Protein AF-A0A7K8FZ66-F1 (afdb_monomer_lite)

Structure (mmCIF, N/CA/C/O backbone):
data_AF-A0A7K8FZ66-F1
#
_entry.id   AF-A0A7K8FZ66-F1
#
loop_
_atom_site.group_PDB
_atom_site.id
_atom_site.type_symbol
_atom_site.label_atom_id
_atom_site.label_alt_id
_atom_site.label_comp_id
_atom_site.label_asym_id
_atom_site.label_entity_id
_atom_site.label_seq_id
_atom_site.pdbx_PDB_ins_code
_atom_site.Cartn_x
_atom_site.Cartn_y
_atom_site.Cartn_z
_atom_site.occupancy
_atom_site.B_iso_or_equiv
_atom_site.auth_seq_id
_atom_site.auth_comp_id
_atom_site.auth_asym_id
_atom_site.auth_atom_id
_atom_site.pdbx_PDB_model_num
ATOM 1 N N . PRO A 1 1 ? 18.677 -16.467 10.418 1.00 49.22 1 PRO A N 1
ATOM 2 C CA . PRO A 1 1 ? 18.325 -17.680 9.633 1.00 49.22 1 PRO A CA 1
ATOM 3 C C . PRO A 1 1 ? 19.236 -17.856 8.397 1.00 49.22 1 PRO A C 1
ATOM 5 O O . PRO A 1 1 ? 19.191 -17.055 7.470 1.00 49.22 1 PRO A O 1
ATOM 8 N N . ARG A 1 2 ? 20.127 -18.859 8.408 1.00 55.06 2 ARG A N 1
ATOM 9 C CA . ARG A 1 2 ? 21.123 -19.092 7.341 1.00 55.06 2 ARG A CA 1
ATOM 10 C C . ARG A 1 2 ? 20.475 -19.894 6.207 1.00 55.06 2 ARG A C 1
ATOM 12 O O . ARG A 1 2 ? 20.079 -21.029 6.431 1.00 55.06 2 ARG A O 1
ATOM 19 N N . CYS A 1 3 ? 20.357 -19.328 5.004 1.00 70.44 3 CYS A N 1
ATOM 20 C CA . CYS A 1 3 ? 19.536 -19.925 3.939 1.00 70.44 3 CYS A CA 1
ATOM 21 C C . CYS A 1 3 ? 20.171 -21.106 3.171 1.00 70.44 3 CYS A C 1
ATOM 23 O O . CYS A 1 3 ? 19.554 -21.599 2.234 1.00 70.44 3 CYS A O 1
ATOM 25 N N . GLY A 1 4 ? 21.378 -21.560 3.534 1.00 68.31 4 GLY A N 1
ATOM 26 C CA . GLY A 1 4 ? 21.986 -22.795 3.007 1.00 68.31 4 GLY A CA 1
ATOM 27 C C . GLY A 1 4 ? 22.272 -22.836 1.496 1.00 68.31 4 GLY A C 1
ATOM 28 O O . GLY A 1 4 ? 22.640 -23.888 0.986 1.00 68.31 4 GLY A O 1
ATOM 29 N N . LYS A 1 5 ? 22.104 -21.726 0.766 1.00 70.56 5 LYS A N 1
ATOM 30 C CA . LYS A 1 5 ? 22.257 -21.677 -0.695 1.00 70.56 5 LYS A CA 1
ATOM 31 C C . LYS A 1 5 ? 23.728 -21.573 -1.100 1.00 70.56 5 LYS A C 1
ATOM 33 O O . LYS A 1 5 ? 24.425 -20.660 -0.660 1.00 70.56 5 LYS A O 1
ATOM 38 N N . SER A 1 6 ? 24.162 -22.491 -1.965 1.00 71.19 6 SER A N 1
ATOM 39 C CA . SER A 1 6 ? 25.482 -22.493 -2.601 1.00 71.19 6 SER A CA 1
ATOM 40 C C . SER A 1 6 ? 25.351 -22.089 -4.068 1.00 71.19 6 SER A C 1
ATOM 42 O O . SER A 1 6 ? 24.404 -22.502 -4.739 1.00 71.19 6 SER A O 1
ATOM 44 N N . PHE A 1 7 ? 26.279 -21.268 -4.556 1.00 74.69 7 PHE A N 1
ATOM 45 C CA . PHE A 1 7 ? 26.258 -20.730 -5.915 1.00 74.69 7 PHE A CA 1
ATOM 46 C C . PHE A 1 7 ? 27.584 -21.043 -6.617 1.00 74.69 7 PHE A C 1
ATOM 48 O O . PHE A 1 7 ? 28.632 -20.891 -5.990 1.00 74.69 7 PHE A O 1
ATOM 55 N N . PRO A 1 8 ? 27.558 -21.437 -7.903 1.00 73.19 8 PRO A N 1
ATOM 56 C CA . PRO A 1 8 ? 28.772 -21.730 -8.666 1.00 73.19 8 PRO A CA 1
ATOM 57 C C . PRO A 1 8 ? 29.527 -20.464 -9.112 1.00 73.19 8 PRO A C 1
ATOM 59 O O . PRO A 1 8 ? 30.683 -20.560 -9.505 1.00 73.19 8 PRO A O 1
ATOM 62 N N . GLU A 1 9 ? 28.903 -19.281 -9.034 1.00 79.94 9 GLU A N 1
ATOM 63 C CA . GLU A 1 9 ? 29.481 -18.003 -9.464 1.00 79.94 9 GLU A CA 1
ATOM 64 C C . GLU A 1 9 ? 29.288 -16.904 -8.400 1.00 79.94 9 GLU A C 1
ATOM 66 O O . GLU A 1 9 ? 28.208 -16.747 -7.818 1.00 79.94 9 GLU A O 1
ATOM 71 N N . SER A 1 10 ? 30.337 -16.113 -8.151 1.00 77.81 10 SER A N 1
ATOM 72 C CA . SER A 1 10 ? 30.385 -15.099 -7.084 1.00 77.81 10 SER A CA 1
ATOM 73 C C . SER A 1 10 ? 29.435 -13.919 -7.317 1.00 77.81 10 SER A C 1
ATOM 75 O O . SER A 1 10 ? 28.855 -13.396 -6.363 1.00 77.81 10 SER A O 1
ATOM 77 N N . ALA A 1 11 ? 29.198 -13.534 -8.573 1.00 79.31 11 ALA A N 1
ATOM 78 C CA . ALA A 1 11 ? 28.263 -12.465 -8.926 1.00 79.31 11 ALA A CA 1
ATOM 79 C C . ALA A 1 11 ? 26.812 -12.804 -8.529 1.00 79.31 11 ALA A C 1
ATOM 81 O O . ALA A 1 11 ? 26.061 -11.934 -8.070 1.00 79.31 11 ALA A O 1
ATOM 82 N N . ALA A 1 12 ? 26.424 -14.078 -8.650 1.00 73.75 12 ALA A N 1
ATOM 83 C CA . ALA A 1 12 ? 25.114 -14.564 -8.225 1.00 73.75 12 ALA A CA 1
ATOM 84 C C . ALA A 1 12 ? 24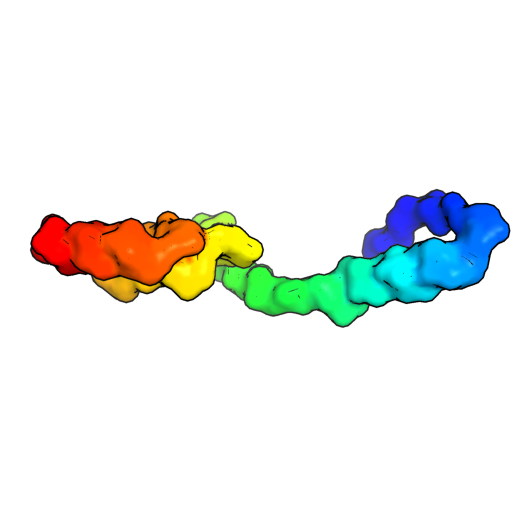.970 -14.540 -6.694 1.00 73.75 12 ALA A C 1
ATOM 86 O O . ALA A 1 12 ? 23.927 -14.126 -6.179 1.00 73.75 12 ALA A O 1
ATOM 87 N N . LEU A 1 13 ? 26.036 -14.892 -5.965 1.00 78.69 13 LEU A N 1
ATOM 88 C CA . LEU A 1 13 ? 26.067 -14.824 -4.504 1.00 78.69 13 LEU A CA 1
ATOM 89 C C . LEU A 1 13 ? 25.952 -13.379 -3.990 1.00 78.69 13 LEU A C 1
ATOM 91 O O . LEU A 1 13 ? 25.170 -13.124 -3.076 1.00 78.69 13 LEU A O 1
ATOM 95 N N . LEU A 1 14 ? 26.663 -12.422 -4.593 1.00 77.06 14 LEU A N 1
ATOM 96 C CA . LEU A 1 14 ? 26.608 -11.007 -4.191 1.00 77.06 14 LEU A CA 1
ATOM 97 C C . LEU A 1 14 ? 25.204 -10.409 -4.368 1.00 77.06 14 LEU A C 1
ATOM 99 O O . LEU A 1 14 ? 24.711 -9.671 -3.510 1.00 77.06 14 LEU A O 1
ATOM 103 N N . ARG A 1 15 ? 24.516 -10.769 -5.459 1.00 73.19 15 ARG A N 1
ATOM 104 C CA . ARG A 1 15 ? 23.114 -10.381 -5.683 1.00 73.19 15 ARG A CA 1
ATOM 105 C C . ARG A 1 15 ? 22.181 -11.034 -4.664 1.00 73.19 15 ARG A C 1
ATOM 107 O O . ARG A 1 15 ? 21.268 -10.385 -4.165 1.00 73.19 15 ARG A O 1
ATOM 114 N N . HIS A 1 16 ? 22.433 -12.298 -4.332 1.00 76.19 16 HIS A N 1
ATOM 115 C CA . HIS A 1 16 ? 21.667 -13.044 -3.341 1.00 76.19 16 HIS A CA 1
ATOM 116 C C . HIS A 1 16 ? 21.821 -12.475 -1.918 1.00 76.19 16 HIS A C 1
ATOM 118 O O . HIS A 1 16 ? 20.829 -12.331 -1.207 1.00 76.19 16 HIS A O 1
ATOM 124 N N . GLN A 1 17 ? 23.035 -12.090 -1.520 1.00 72.25 17 GLN A N 1
ATOM 125 C CA . GLN A 1 17 ? 23.323 -11.472 -0.220 1.00 72.25 17 GLN A CA 1
ATOM 126 C C . GLN A 1 17 ? 22.592 -10.138 -0.031 1.00 72.25 17 GLN A C 1
ATOM 128 O O . GLN A 1 17 ? 22.117 -9.848 1.065 1.00 72.25 17 GLN A O 1
ATOM 133 N N . ARG A 1 18 ? 22.417 -9.367 -1.111 1.00 70.94 18 ARG A N 1
ATOM 134 C CA . ARG A 1 18 ? 21.648 -8.114 -1.099 1.00 70.94 18 ARG A CA 1
ATOM 135 C C . ARG A 1 18 ? 20.173 -8.319 -0.734 1.00 70.94 18 ARG A C 1
ATOM 137 O O . ARG A 1 18 ? 19.572 -7.425 -0.152 1.00 70.94 18 ARG A O 1
ATOM 144 N N . GLY A 1 19 ? 19.613 -9.494 -1.024 1.00 64.50 19 GLY A N 1
ATOM 145 C CA . GLY A 1 19 ? 18.240 -9.850 -0.659 1.00 64.50 19 GLY A CA 1
ATOM 146 C C . GLY A 1 19 ? 18.042 -10.151 0.830 1.00 64.50 19 GLY A C 1
ATOM 147 O O . GLY A 1 19 ? 16.916 -10.084 1.300 1.00 64.50 19 GLY A O 1
ATOM 148 N N . HIS A 1 20 ? 19.115 -10.442 1.577 1.00 68.75 20 HIS A N 1
ATOM 149 C CA . HIS A 1 20 ? 19.056 -10.637 3.037 1.00 68.75 20 HIS A CA 1
ATOM 150 C C . HIS A 1 20 ? 19.265 -9.339 3.830 1.00 68.75 20 HIS A C 1
ATOM 152 O O . HIS A 1 20 ? 19.079 -9.334 5.040 1.00 68.75 20 HIS A O 1
ATOM 158 N N . GLY A 1 21 ? 19.703 -8.260 3.172 1.00 61.72 21 GLY A N 1
ATOM 159 C CA . GLY A 1 21 ? 20.059 -6.982 3.805 1.00 61.72 21 GLY A CA 1
ATOM 160 C C . GLY A 1 21 ? 19.022 -5.870 3.640 1.00 61.72 21 GLY A C 1
ATOM 161 O O . GLY A 1 21 ? 19.268 -4.747 4.064 1.00 61.72 21 GLY A O 1
ATOM 162 N N . ALA A 1 22 ? 17.884 -6.164 3.018 1.00 54.97 22 ALA A N 1
ATOM 163 C CA . ALA A 1 22 ? 16.775 -5.236 2.879 1.00 54.97 22 ALA A CA 1
ATOM 164 C C . ALA A 1 22 ? 15.505 -5.935 3.352 1.00 54.97 22 ALA A C 1
ATOM 166 O O . ALA A 1 22 ? 14.634 -6.270 2.557 1.00 54.97 22 ALA A O 1
ATOM 167 N N . GLU A 1 23 ? 15.420 -6.167 4.659 1.00 49.00 23 GLU A N 1
ATOM 168 C CA . GLU A 1 23 ? 14.112 -6.253 5.294 1.00 49.00 23 GLU A CA 1
ATOM 169 C C . GLU A 1 23 ? 13.475 -4.865 5.093 1.00 49.00 23 GLU A C 1
ATOM 171 O O . GLU A 1 23 ? 13.972 -3.889 5.670 1.00 49.00 23 GLU A O 1
ATOM 176 N N . PRO A 1 24 ? 12.426 -4.695 4.262 1.00 50.72 24 PRO A N 1
ATOM 177 C CA . PRO A 1 24 ? 11.591 -3.516 4.423 1.00 50.72 24 PRO A CA 1
ATOM 178 C C . PRO A 1 24 ? 11.097 -3.548 5.876 1.00 50.72 24 PRO A C 1
ATOM 180 O O . PRO A 1 24 ? 10.791 -4.639 6.365 1.00 50.72 24 PRO A O 1
ATOM 183 N N . PRO A 1 25 ? 11.017 -2.421 6.603 1.00 46.81 25 PRO A N 1
ATOM 184 C CA . PRO A 1 25 ? 10.428 -2.423 7.931 1.00 46.81 25 PRO A CA 1
ATOM 185 C C . PRO A 1 25 ? 8.922 -2.676 7.791 1.00 46.81 25 PRO A C 1
ATOM 187 O O . PRO A 1 25 ? 8.102 -1.768 7.888 1.00 46.81 25 PRO A O 1
ATOM 190 N N . GLY A 1 26 ? 8.546 -3.929 7.553 1.00 49.62 26 GLY A N 1
ATOM 191 C CA . GLY A 1 26 ? 7.222 -4.451 7.808 1.00 49.62 26 GLY A CA 1
ATOM 192 C C . GLY A 1 26 ? 7.061 -4.510 9.316 1.00 49.62 26 GLY A C 1
ATOM 193 O O . GLY A 1 26 ? 7.208 -5.567 9.922 1.00 49.62 26 GLY A O 1
ATOM 194 N N . HIS A 1 27 ? 6.819 -3.350 9.930 1.00 52.78 27 HIS A N 1
ATOM 195 C CA . HIS A 1 27 ? 6.393 -3.248 11.317 1.00 52.78 27 HIS A CA 1
ATOM 196 C C . HIS A 1 27 ? 5.031 -3.932 11.437 1.00 52.78 27 HIS A C 1
ATOM 198 O O . HIS A 1 27 ? 3.983 -3.332 11.205 1.00 52.78 27 HIS A O 1
ATOM 204 N N . SER A 1 28 ? 5.058 -5.220 11.766 1.00 46.84 28 SER A N 1
ATOM 205 C CA . SER A 1 28 ? 3.862 -5.950 12.156 1.00 46.84 28 SER A CA 1
ATOM 206 C C . SER A 1 28 ? 3.502 -5.554 13.585 1.00 46.84 28 SER A C 1
ATOM 208 O O . SER A 1 28 ? 4.338 -5.614 14.489 1.00 46.84 28 SER A O 1
ATOM 210 N N . CYS A 1 29 ? 2.266 -5.101 13.793 1.00 44.06 29 CYS A N 1
ATOM 211 C CA . CYS A 1 29 ? 1.781 -4.701 15.107 1.00 44.06 29 CYS A CA 1
ATOM 212 C C . CYS A 1 29 ? 1.468 -5.956 15.950 1.00 44.06 29 CYS A C 1
ATOM 214 O O . CYS A 1 29 ? 0.567 -6.720 15.583 1.00 44.06 29 CYS A O 1
ATOM 216 N N . PRO A 1 30 ? 2.125 -6.165 17.110 1.00 50.75 30 PRO A N 1
ATOM 217 C CA . PRO A 1 30 ? 1.934 -7.359 17.942 1.00 50.75 30 PRO A CA 1
ATOM 218 C C . PRO A 1 30 ? 0.556 -7.436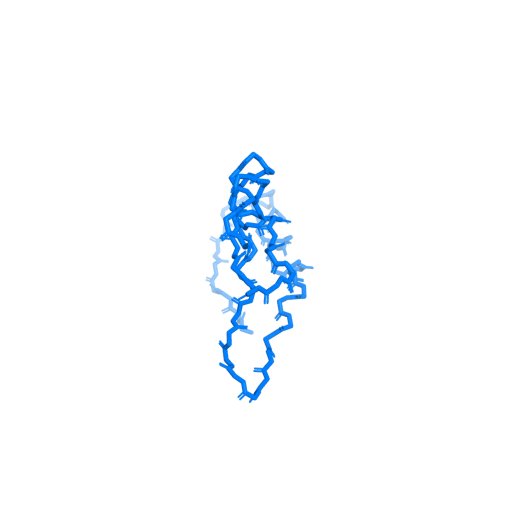 18.625 1.00 50.75 30 PRO A C 1
ATOM 220 O O . PRO A 1 30 ? 0.283 -8.394 19.340 1.00 50.75 30 PRO A O 1
ATOM 223 N N . ARG A 1 31 ? -0.325 -6.443 18.419 1.00 49.91 31 ARG A N 1
ATOM 224 C CA . ARG A 1 31 ? -1.682 -6.39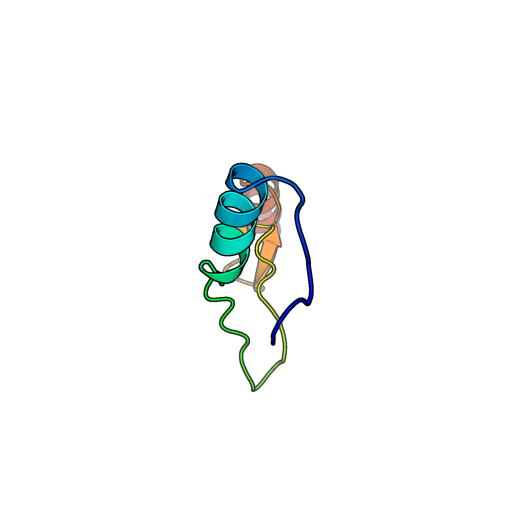2 18.987 1.00 49.91 31 ARG A CA 1
ATOM 225 C C . ARG A 1 31 ? -2.775 -6.890 18.029 1.00 49.91 31 ARG A C 1
ATOM 227 O O . ARG A 1 31 ? -3.841 -7.265 18.500 1.00 49.91 31 ARG A O 1
ATOM 234 N N . CYS A 1 32 ? -2.535 -6.906 16.716 1.00 54.66 32 CYS A N 1
ATOM 235 C CA . CYS A 1 32 ? -3.548 -7.286 15.718 1.00 54.66 32 CYS A CA 1
ATOM 236 C C . CYS A 1 32 ? -3.040 -8.191 14.582 1.00 54.66 32 CYS A C 1
ATOM 238 O O . CYS A 1 32 ? -3.861 -8.707 13.829 1.00 54.66 32 CYS A O 1
ATOM 240 N N . GLY A 1 33 ? -1.726 -8.414 14.441 1.00 52.47 33 GLY A N 1
ATOM 241 C CA . GLY A 1 33 ? -1.167 -9.370 13.472 1.00 52.47 33 GLY A CA 1
ATOM 242 C C . GLY A 1 33 ? -1.362 -9.011 11.991 1.00 52.47 33 GLY A C 1
ATOM 243 O O . GLY A 1 33 ? -0.947 -9.780 11.125 1.00 52.47 33 GLY A O 1
ATOM 244 N N . LEU A 1 34 ? -1.962 -7.860 11.669 1.00 51.16 34 LEU A N 1
ATOM 245 C CA . LEU A 1 34 ? -2.077 -7.396 10.290 1.00 51.16 34 LEU A CA 1
ATOM 246 C C . LEU A 1 34 ? -0.730 -6.853 9.807 1.00 51.16 34 LEU A C 1
ATOM 248 O O . LEU A 1 34 ? -0.297 -5.766 10.190 1.00 51.16 34 LEU A O 1
ATOM 252 N N . GLY A 1 35 ? -0.086 -7.620 8.930 1.00 51.44 35 GLY A N 1
ATOM 253 C CA . GLY A 1 35 ? 0.997 -7.125 8.097 1.00 51.44 35 GLY A CA 1
ATOM 254 C C . GLY A 1 35 ? 0.436 -6.176 7.041 1.00 51.44 35 GLY A C 1
ATOM 255 O O . GLY A 1 35 ? -0.398 -6.573 6.225 1.00 51.44 35 GLY A O 1
ATOM 256 N N . PHE A 1 36 ? 0.904 -4.928 7.030 1.00 50.19 36 PHE A N 1
ATOM 257 C CA . PHE A 1 36 ? 0.713 -4.048 5.882 1.00 50.19 36 PHE A CA 1
ATOM 258 C C . PHE A 1 36 ? 1.512 -4.640 4.722 1.00 50.19 36 PHE A C 1
ATOM 260 O O . PHE A 1 36 ? 2.738 -4.556 4.678 1.00 50.19 36 PHE A O 1
ATOM 267 N N . ALA A 1 37 ? 0.809 -5.337 3.830 1.00 49.59 37 ALA A N 1
ATOM 268 C CA . ALA A 1 37 ? 1.409 -5.986 2.681 1.00 49.59 37 ALA A CA 1
ATOM 269 C C . ALA A 1 37 ? 2.108 -4.937 1.808 1.00 49.59 37 ALA A C 1
ATOM 271 O O . ALA A 1 37 ? 1.459 -4.063 1.230 1.00 49.59 37 ALA A O 1
ATOM 272 N N . GLY A 1 38 ? 3.430 -5.068 1.692 1.00 54.62 38 GLY A N 1
ATOM 273 C CA . GLY A 1 38 ? 4.297 -4.328 0.777 1.00 54.62 38 GLY A CA 1
ATOM 274 C C . GLY A 1 38 ? 4.037 -4.616 -0.707 1.00 54.62 38 GLY A C 1
ATOM 275 O O . GLY A 1 38 ? 4.973 -4.871 -1.449 1.00 54.62 38 GLY A O 1
ATOM 276 N N . ASP A 1 39 ? 2.777 -4.577 -1.139 1.00 55.00 39 ASP A N 1
ATOM 277 C CA . ASP A 1 39 ? 2.333 -4.760 -2.532 1.00 55.00 39 ASP A CA 1
ATOM 278 C C . ASP A 1 39 ? 1.231 -3.753 -2.932 1.00 55.00 39 ASP A C 1
ATOM 280 O O . ASP A 1 39 ? 0.768 -3.707 -4.069 1.00 55.00 39 ASP A O 1
ATOM 284 N N . LYS A 1 40 ? 0.770 -2.925 -1.987 1.00 63.34 40 LYS A N 1
ATOM 285 C CA . LYS A 1 40 ? -0.261 -1.911 -2.219 1.00 63.34 40 LYS A CA 1
ATOM 286 C C . LYS A 1 40 ? 0.191 -0.574 -1.627 1.00 63.34 40 LYS A C 1
ATOM 288 O O . LYS A 1 40 ? -0.081 -0.322 -0.458 1.00 63.34 40 LYS A O 1
ATOM 293 N N . PRO A 1 41 ? 0.878 0.289 -2.401 1.00 69.38 41 PRO A N 1
ATOM 294 C CA . PRO A 1 41 ? 1.351 1.582 -1.902 1.00 69.38 41 PRO A CA 1
ATOM 295 C C . PRO A 1 41 ? 0.216 2.571 -1.588 1.00 69.38 41 PRO A C 1
ATOM 297 O O . PRO A 1 41 ? 0.469 3.630 -1.022 1.00 69.38 41 PRO A O 1
ATOM 300 N N . TYR A 1 42 ? -1.031 2.251 -1.947 1.00 81.62 42 TYR A N 1
ATOM 301 C CA . TYR A 1 42 ? -2.177 3.139 -1.786 1.00 81.62 42 TYR A CA 1
ATOM 302 C C . TYR A 1 42 ? -3.153 2.576 -0.755 1.00 81.62 42 TYR A C 1
ATOM 304 O O . TYR A 1 42 ? -3.964 1.715 -1.074 1.00 81.62 42 TYR A O 1
ATOM 312 N N . THR A 1 43 ? -3.112 3.076 0.475 1.00 83.44 43 THR A N 1
ATOM 313 C CA . THR A 1 43 ? -3.974 2.610 1.575 1.00 83.44 43 THR A CA 1
ATOM 314 C C . THR A 1 43 ? -5.048 3.647 1.899 1.00 83.44 43 THR A C 1
ATOM 316 O O . THR A 1 43 ? -4.786 4.848 1.872 1.00 83.44 43 THR A O 1
ATOM 319 N N . CYS A 1 44 ? -6.268 3.203 2.197 1.00 86.81 44 CYS A N 1
ATOM 320 C CA . CYS A 1 44 ? -7.348 4.074 2.648 1.00 86.81 44 CYS A CA 1
ATOM 321 C C . CYS A 1 44 ? -7.140 4.480 4.107 1.00 86.81 44 CYS A C 1
ATOM 323 O O . CYS A 1 44 ? -6.961 3.615 4.960 1.00 86.81 44 CYS A O 1
ATOM 325 N N . GLY A 1 45 ? -7.187 5.783 4.389 1.00 83.00 45 GLY A N 1
ATOM 326 C CA . GLY A 1 45 ? -7.041 6.312 5.748 1.00 83.00 45 GLY A CA 1
ATOM 327 C C . GLY A 1 45 ? -8.268 6.096 6.637 1.00 83.00 45 GLY A C 1
ATOM 328 O O . GLY A 1 45 ? -8.117 6.060 7.850 1.00 83.00 45 GLY A O 1
ATOM 329 N N . ASP A 1 46 ? -9.452 5.914 6.046 1.00 82.62 46 ASP A N 1
ATOM 330 C CA . ASP A 1 46 ? -10.717 5.797 6.784 1.00 82.62 46 ASP A CA 1
ATOM 331 C C . ASP A 1 46 ? -10.973 4.361 7.281 1.00 82.62 46 ASP A C 1
ATOM 333 O O . ASP A 1 46 ? -11.331 4.143 8.433 1.00 82.62 46 ASP A O 1
ATOM 337 N N . CYS A 1 47 ? -10.694 3.352 6.444 1.00 86.12 47 CYS A N 1
ATOM 338 C CA . CYS A 1 47 ? -10.883 1.933 6.789 1.00 86.12 47 CYS A CA 1
ATOM 339 C C . CYS A 1 47 ? -9.611 1.066 6.754 1.00 86.12 47 CY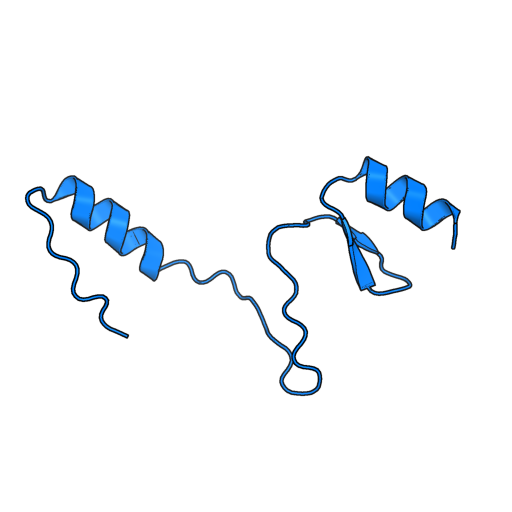S A C 1
ATOM 341 O O . CYS A 1 47 ? -9.684 -0.138 6.997 1.00 86.12 47 CYS A O 1
ATOM 343 N N . GLY A 1 48 ? -8.446 1.621 6.409 1.00 78.81 48 GLY A N 1
ATOM 344 C CA . GLY A 1 48 ? -7.176 0.879 6.3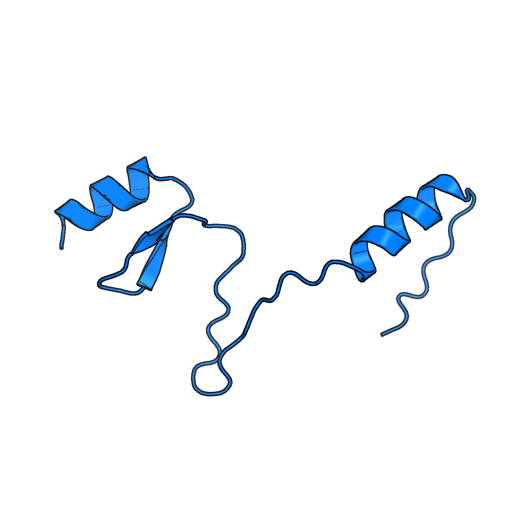67 1.00 78.81 48 GLY A CA 1
ATOM 345 C C . GLY A 1 48 ? -7.015 -0.086 5.182 1.00 78.81 48 GLY A C 1
ATOM 346 O O . GLY A 1 48 ? -6.060 -0.863 5.147 1.00 78.81 48 GLY A O 1
ATOM 347 N N . LYS A 1 49 ? -7.923 -0.072 4.197 1.00 81.12 49 LYS A N 1
ATOM 348 C CA . LYS A 1 49 ? -7.894 -1.000 3.053 1.00 81.12 49 LYS A CA 1
ATOM 349 C C . LYS A 1 49 ? -6.788 -0.642 2.051 1.00 81.12 49 LYS A C 1
ATOM 351 O O . LYS A 1 49 ? -6.694 0.502 1.620 1.00 81.12 49 LYS A O 1
ATOM 356 N N . GLY A 1 50 ? -5.962 -1.615 1.660 1.00 81.19 50 GLY A N 1
ATOM 357 C CA . GLY A 1 50 ? -4.869 -1.434 0.693 1.00 81.19 50 GLY A CA 1
ATOM 358 C C . GLY A 1 50 ? -5.290 -1.643 -0.768 1.00 81.19 50 GLY A C 1
ATOM 359 O O . GLY A 1 50 ? -6.010 -2.589 -1.087 1.00 81.19 50 GLY A O 1
ATOM 360 N N . PHE A 1 51 ? -4.791 -0.795 -1.666 1.00 84.50 51 PHE A N 1
ATOM 361 C CA . PHE A 1 51 ? -5.033 -0.793 -3.111 1.00 84.50 51 PHE A CA 1
ATOM 362 C C . PHE A 1 51 ? -3.720 -0.775 -3.904 1.00 84.50 51 PHE A C 1
ATOM 364 O O . PHE A 1 51 ? -2.746 -0.121 -3.535 1.00 84.50 51 PHE A O 1
ATOM 371 N N . GLY A 1 52 ? -3.700 -1.492 -5.032 1.00 82.50 52 GLY A N 1
ATOM 372 C CA . GLY A 1 52 ? -2.519 -1.592 -5.905 1.00 82.50 52 GLY A CA 1
ATOM 373 C C . GLY A 1 52 ? -2.295 -0.374 -6.802 1.00 82.50 52 GLY A C 1
ATOM 374 O O . GLY A 1 52 ? -1.289 -0.304 -7.495 1.00 82.50 52 GLY A O 1
ATOM 375 N N . GLY A 1 53 ? -3.219 0.589 -6.803 1.00 85.81 53 GLY A N 1
ATOM 376 C CA . GLY A 1 53 ? -3.152 1.774 -7.651 1.00 85.81 53 GLY A CA 1
ATOM 377 C C . GLY A 1 53 ? -3.909 2.958 -7.058 1.00 85.81 53 GLY A C 1
ATOM 378 O O . GLY A 1 53 ? -4.923 2.781 -6.375 1.00 85.81 53 GLY A O 1
ATOM 379 N N . SER A 1 54 ? -3.438 4.168 -7.368 1.00 85.88 54 SER A N 1
ATOM 380 C CA . SER A 1 54 ? -4.047 5.427 -6.923 1.00 85.88 54 SER A CA 1
ATOM 381 C C . SER A 1 54 ? -5.483 5.574 -7.423 1.00 85.88 54 SER A C 1
ATOM 383 O O . SER A 1 54 ? -6.354 5.987 -6.670 1.00 85.88 54 SER A O 1
ATOM 385 N N . SER A 1 55 ? -5.769 5.167 -8.661 1.00 90.75 55 SER A N 1
ATOM 386 C CA . SER A 1 55 ? -7.114 5.208 -9.249 1.00 90.75 55 SER A CA 1
ATOM 387 C C . SER A 1 55 ? -8.122 4.341 -8.486 1.00 90.75 55 SER A C 1
ATOM 389 O O . SER A 1 55 ? -9.266 4.750 -8.280 1.00 90.75 55 SER A O 1
ATOM 391 N N . ALA A 1 56 ? -7.693 3.165 -8.020 1.00 89.56 56 ALA A N 1
ATOM 392 C CA . ALA A 1 56 ? -8.519 2.268 -7.222 1.00 89.56 56 ALA A CA 1
ATOM 393 C C . ALA A 1 56 ? -8.775 2.838 -5.819 1.00 89.56 56 ALA A C 1
ATOM 395 O O . ALA A 1 56 ? -9.916 2.793 -5.360 1.00 89.56 56 ALA A O 1
ATOM 396 N N . LEU A 1 57 ? -7.751 3.433 -5.193 1.00 90.75 57 LEU A N 1
ATOM 397 C CA . LEU A 1 57 ? -7.895 4.136 -3.918 1.00 90.75 57 LEU A CA 1
ATOM 398 C C . LEU A 1 57 ? -8.830 5.348 -4.042 1.00 90.75 57 LEU A C 1
ATOM 400 O O . LEU A 1 57 ? -9.742 5.485 -3.239 1.00 90.75 57 LEU A O 1
ATOM 404 N N . ILE A 1 58 ? -8.658 6.198 -5.058 1.00 90.88 58 ILE A N 1
ATOM 405 C CA . ILE A 1 58 ? -9.479 7.404 -5.254 1.00 90.88 58 ILE A CA 1
ATOM 406 C C . ILE A 1 58 ? -10.943 7.033 -5.488 1.00 90.88 58 ILE A C 1
ATOM 408 O O . ILE A 1 58 ? -11.830 7.642 -4.899 1.00 90.88 58 ILE A O 1
ATOM 412 N N . ARG A 1 59 ? -11.225 6.021 -6.320 1.00 93.31 59 ARG A N 1
ATOM 413 C CA . ARG A 1 59 ? -12.604 5.541 -6.505 1.00 93.31 59 ARG A CA 1
ATOM 414 C C . ARG A 1 59 ? -13.182 5.000 -5.202 1.00 93.31 59 ARG A C 1
ATOM 416 O O . ARG A 1 59 ? -14.349 5.234 -4.918 1.00 93.31 59 ARG A O 1
ATOM 423 N N . HIS A 1 60 ? -12.373 4.283 -4.431 1.00 92.19 60 HIS A N 1
ATOM 424 C CA . HIS A 1 60 ? -12.784 3.766 -3.137 1.00 92.19 60 HIS A CA 1
ATOM 425 C C . HIS A 1 60 ? -13.041 4.876 -2.106 1.00 92.19 60 HIS A C 1
ATOM 427 O O . HIS A 1 60 ? -14.010 4.784 -1.367 1.00 92.19 60 HIS A O 1
ATOM 433 N N . GLN A 1 61 ? -12.256 5.953 -2.088 1.00 89.25 61 GLN A N 1
ATOM 434 C CA . GLN A 1 61 ? -12.498 7.087 -1.188 1.00 89.25 61 GLN A CA 1
ATOM 435 C C . GLN A 1 61 ? -13.817 7.813 -1.476 1.00 89.25 61 GLN A C 1
ATOM 437 O O . GLN A 1 61 ? -14.363 8.428 -0.577 1.00 89.25 61 GLN A O 1
ATOM 442 N N . ARG A 1 62 ? -14.350 7.735 -2.702 1.00 91.94 62 ARG A N 1
ATOM 443 C CA . ARG A 1 62 ? -15.642 8.353 -3.056 1.00 91.94 62 ARG A CA 1
ATOM 444 C C . ARG A 1 62 ? -16.865 7.594 -2.538 1.00 91.94 62 ARG A C 1
ATOM 446 O O . ARG A 1 62 ? -17.966 8.111 -2.669 1.00 91.94 62 ARG A O 1
ATOM 453 N N . VAL A 1 63 ? -16.692 6.342 -2.105 1.00 88.94 63 VAL A N 1
ATOM 454 C CA . VAL A 1 63 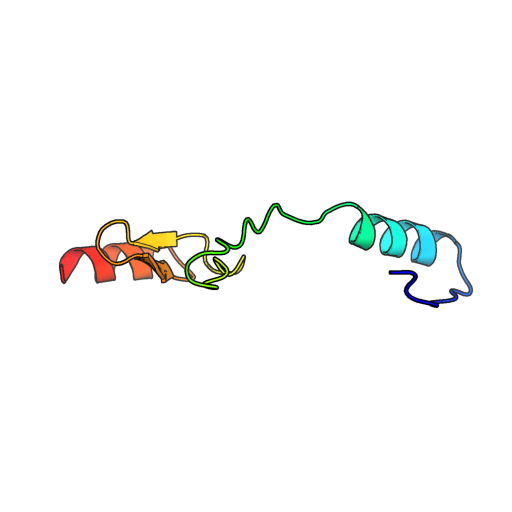? -17.792 5.518 -1.569 1.00 88.94 63 VAL A CA 1
ATOM 455 C C . VAL A 1 63 ? -17.818 5.478 -0.045 1.00 88.94 63 VAL A C 1
ATOM 457 O O . VAL A 1 63 ? -18.736 4.889 0.518 1.00 88.94 63 VAL A O 1
ATOM 460 N N . HIS A 1 64 ? -16.797 6.046 0.593 1.00 82.44 64 HIS A N 1
ATOM 461 C CA . HIS A 1 64 ? -16.917 6.514 1.966 1.00 82.44 64 HIS A CA 1
ATOM 462 C C . HIS A 1 64 ? -17.834 7.739 1.974 1.00 82.44 64 HIS A C 1
ATOM 464 O O . HIS A 1 64 ? -18.682 7.813 2.885 1.00 82.44 64 HIS A O 1
#

pLDDT: mean 70.59, std 15.05, range [44.06, 93.31]

Secondary structure (DSSP, 8-state):
-------SSHHHHHHHHHTTS--------TTT-----TT-SEE-TTT--EESSHHHHHHHHTT-

Sequence (64 aa):
PRCGKSFPESAALLRHQRGHGAEPPGHSCPRCGLGFAGDKPYTCGDCGKGFGGSSALIRHQRVH

Radius of gyration: 18.04 Å; chains: 1; bounding box: 48×31×28 Å

Foldseek 3Di:
DDPPDDDPDVVVVVVVVVVVVDPPPQPQDPVPRDGPDPQFPQAAPPPRRGDNDPVVNVVVVVVD

Organism: NCBI:txid181839

InterPro domains:
  IPR013087 Zinc finger C2H2-type [PF00096] (2-20)
  IPR013087 Zinc finger C2H2-type [PF00096] (42-64)
  IPR013087 Zinc finger C2H2-type [PS00028] (44-64)
  IPR013087 Zinc finger C2H2-type [PS50157] (1-25)
  IPR013087 Zinc finger C2H2-type [PS50157] (42-64)
  IPR013087 Zinc finger C2H2-type [SM00355] (1-20)
  IPR013087 Zinc finger C2H2-type [SM00355] (42-64)
  IPR036236 Zinc finger C2H2 superfamily [SSF57667] (2-36)
  IPR036236 Zinc finger C2H2 superfamily [SSF57667] (27-64)